Protein AF-A0A4V1M1T4-F1 (afdb_monomer)

Structure (mmCIF, N/CA/C/O backbone):
data_AF-A0A4V1M1T4-F1
#
_entry.id   AF-A0A4V1M1T4-F1
#
loop_
_atom_site.group_PDB
_atom_site.id
_atom_site.type_symbol
_atom_site.label_atom_id
_atom_site.label_alt_id
_atom_site.label_comp_id
_atom_site.label_asym_id
_atom_site.label_entity_id
_atom_site.label_seq_id
_atom_site.pdbx_PDB_ins_code
_atom_site.Cartn_x
_atom_site.Cartn_y
_atom_site.Cartn_z
_atom_site.occupancy
_atom_site.B_iso_or_equiv
_atom_site.auth_seq_id
_atom_site.auth_comp_id
_atom_site.auth_asym_id
_atom_site.auth_atom_id
_atom_site.pdbx_PDB_model_num
ATOM 1 N N . MET A 1 1 ? 9.122 -28.624 -6.122 1.00 42.47 1 MET A N 1
ATOM 2 C CA . MET A 1 1 ? 8.596 -27.721 -5.068 1.00 42.47 1 MET A CA 1
ATOM 3 C C . MET A 1 1 ? 9.367 -26.404 -5.115 1.00 42.47 1 MET A C 1
ATOM 5 O O . MET A 1 1 ? 10.586 -26.437 -4.997 1.00 42.47 1 MET A O 1
ATOM 9 N N . LYS A 1 2 ? 8.710 -25.259 -5.363 1.00 48.12 2 LYS A N 1
ATOM 10 C CA . LYS A 1 2 ? 9.375 -23.940 -5.350 1.00 48.12 2 LYS A CA 1
ATOM 11 C C . LYS A 1 2 ? 9.821 -23.624 -3.917 1.00 48.12 2 LYS A C 1
ATOM 13 O O . LYS A 1 2 ? 8.989 -23.591 -3.018 1.00 48.12 2 LYS A O 1
ATOM 18 N N . LYS A 1 3 ? 11.122 -23.408 -3.708 1.00 49.69 3 LYS A N 1
ATOM 19 C CA . LYS A 1 3 ? 11.693 -23.003 -2.415 1.00 49.69 3 LYS A CA 1
ATOM 20 C C . LYS A 1 3 ? 11.150 -21.607 -2.083 1.00 49.69 3 LYS A C 1
ATOM 22 O O . LYS A 1 3 ? 11.512 -20.642 -2.756 1.00 49.69 3 LYS A O 1
ATOM 27 N N . LEU A 1 4 ? 10.242 -21.502 -1.109 1.00 59.84 4 LEU A N 1
ATOM 28 C CA . LEU A 1 4 ? 9.811 -20.201 -0.596 1.00 59.84 4 LEU A CA 1
ATOM 29 C C . LEU A 1 4 ? 11.048 -19.472 -0.062 1.00 59.84 4 LEU A C 1
ATOM 31 O O . LEU A 1 4 ? 11.855 -20.059 0.661 1.00 59.84 4 LEU A O 1
ATOM 35 N N . SER A 1 5 ? 11.224 -18.205 -0.438 1.00 74.69 5 SER A N 1
ATOM 36 C CA . SER A 1 5 ? 12.357 -17.430 0.063 1.00 74.69 5 SER A CA 1
ATOM 37 C C . SER A 1 5 ? 12.226 -17.257 1.581 1.00 74.69 5 SER A C 1
ATOM 39 O O . SER A 1 5 ? 11.117 -17.089 2.094 1.00 74.69 5 SER A O 1
ATOM 41 N N . ARG A 1 6 ? 13.349 -17.269 2.311 1.00 75.94 6 ARG A N 1
ATOM 42 C CA . ARG A 1 6 ? 13.378 -17.049 3.771 1.00 75.94 6 ARG A CA 1
ATOM 43 C C . ARG A 1 6 ? 12.622 -15.775 4.176 1.00 75.94 6 ARG A C 1
ATOM 45 O O . ARG A 1 6 ? 11.946 -15.757 5.197 1.00 75.94 6 ARG A O 1
ATOM 52 N N . ASN A 1 7 ? 12.683 -14.746 3.332 1.00 68.19 7 ASN A N 1
ATOM 53 C CA . ASN A 1 7 ? 11.990 -13.479 3.543 1.00 68.19 7 ASN A CA 1
ATOM 54 C C . ASN A 1 7 ? 10.466 -13.634 3.426 1.00 68.19 7 ASN A C 1
ATOM 56 O O . ASN A 1 7 ? 9.737 -13.061 4.224 1.00 68.19 7 ASN A O 1
ATOM 60 N N . THR A 1 8 ? 9.982 -14.457 2.490 1.00 69.31 8 THR A N 1
ATOM 61 C CA . THR A 1 8 ? 8.549 -14.759 2.340 1.00 69.31 8 THR A CA 1
ATOM 62 C C . THR A 1 8 ? 8.003 -15.483 3.570 1.00 69.31 8 THR A C 1
ATOM 64 O O . THR A 1 8 ? 6.933 -15.136 4.057 1.00 69.31 8 THR A O 1
ATOM 67 N N . ILE A 1 9 ? 8.751 -16.454 4.102 1.00 77.00 9 ILE A N 1
ATOM 68 C CA . ILE A 1 9 ? 8.357 -17.202 5.307 1.00 77.00 9 ILE A CA 1
ATOM 69 C C . ILE A 1 9 ? 8.278 -16.264 6.514 1.00 77.00 9 ILE A C 1
ATOM 71 O O . ILE A 1 9 ? 7.290 -16.285 7.243 1.00 77.00 9 ILE A O 1
ATOM 75 N N . LEU A 1 10 ? 9.281 -15.401 6.692 1.00 75.50 10 LEU A N 1
ATOM 76 C CA . LEU A 1 10 ? 9.296 -14.427 7.780 1.00 75.50 10 LEU A CA 1
ATOM 77 C C . LEU A 1 10 ? 8.104 -13.460 7.696 1.00 75.50 10 LEU A C 1
ATOM 79 O O . LEU A 1 10 ? 7.447 -13.216 8.704 1.00 75.50 10 LEU A O 1
ATOM 83 N N . SER A 1 11 ? 7.778 -12.960 6.499 1.00 71.94 11 SER A N 1
ATOM 84 C CA . SER A 1 11 ? 6.604 -12.104 6.292 1.00 71.94 11 SER A CA 1
ATOM 85 C C . SER A 1 11 ? 5.292 -12.813 6.629 1.00 71.94 11 SER A C 1
ATOM 87 O O . SER A 1 11 ? 4.427 -12.198 7.248 1.00 71.94 11 SER A O 1
ATOM 89 N N . ILE A 1 12 ? 5.145 -14.096 6.280 1.00 79.25 12 ILE A N 1
ATOM 90 C CA . ILE A 1 12 ? 3.957 -14.888 6.636 1.00 79.25 12 ILE A CA 1
ATOM 91 C C . ILE A 1 12 ? 3.849 -15.035 8.158 1.00 79.25 12 ILE A C 1
ATOM 93 O O . ILE A 1 12 ? 2.788 -14.776 8.716 1.00 79.25 12 ILE A O 1
ATOM 97 N N . ILE A 1 13 ? 4.943 -15.385 8.842 1.00 83.06 13 ILE A N 1
ATOM 98 C CA . IL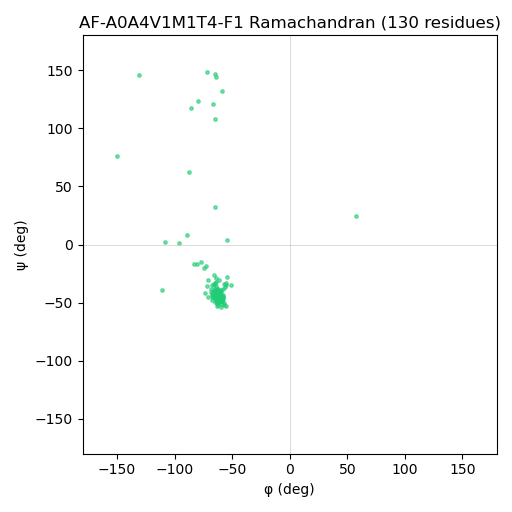E A 1 13 ? 4.951 -15.547 10.305 1.00 83.06 13 ILE A CA 1
ATOM 99 C C . ILE A 1 13 ? 4.567 -14.238 11.002 1.00 83.06 13 ILE A C 1
ATOM 101 O O . ILE A 1 13 ? 3.702 -14.242 11.874 1.00 83.06 13 ILE A O 1
ATOM 105 N N . ILE A 1 14 ? 5.161 -13.113 10.593 1.00 80.81 14 ILE A N 1
ATOM 106 C CA . ILE A 1 14 ? 4.837 -11.793 11.155 1.00 80.81 14 ILE A CA 1
ATOM 107 C C . ILE A 1 14 ? 3.364 -11.448 10.912 1.00 80.81 14 ILE A C 1
ATOM 109 O O . ILE A 1 14 ? 2.701 -10.963 11.823 1.00 80.81 14 ILE A O 1
ATOM 113 N N . SER A 1 15 ? 2.843 -11.739 9.718 1.00 78.25 15 SER A N 1
ATOM 114 C CA . SER A 1 15 ? 1.435 -11.506 9.375 1.00 78.25 15 SER A CA 1
ATOM 115 C C . SER A 1 15 ? 0.493 -12.289 10.286 1.00 78.25 15 SER A C 1
ATOM 117 O O . SER A 1 15 ? -0.423 -11.714 10.867 1.00 78.25 15 SER A O 1
ATOM 119 N N . VAL A 1 16 ? 0.763 -13.583 10.479 1.00 84.19 16 VAL A N 1
ATOM 120 C CA . VAL A 1 16 ? -0.038 -14.452 11.353 1.00 84.19 16 VAL A CA 1
ATOM 121 C C . VAL A 1 16 ? 0.007 -13.969 12.804 1.00 84.19 16 VAL A C 1
ATOM 123 O O . VAL A 1 16 ? -1.039 -13.862 13.442 1.00 84.19 16 VAL A O 1
ATOM 126 N N . LEU A 1 17 ? 1.193 -13.630 13.321 1.00 87.06 17 LEU A N 1
ATOM 127 C CA . LEU A 1 17 ? 1.346 -13.124 14.690 1.00 87.06 17 LEU A CA 1
ATOM 128 C C . LEU A 1 17 ? 0.621 -11.790 14.891 1.00 87.06 17 LEU A C 1
ATOM 130 O O . LEU A 1 17 ? -0.038 -11.596 15.911 1.00 87.06 17 LEU A O 1
ATOM 134 N N . PHE A 1 18 ? 0.704 -10.888 13.914 1.00 83.50 18 PHE A N 1
ATOM 135 C CA . PHE A 1 18 ? 0.051 -9.585 13.976 1.00 83.50 18 PHE A CA 1
ATOM 136 C C . PHE A 1 18 ? -1.478 -9.701 13.938 1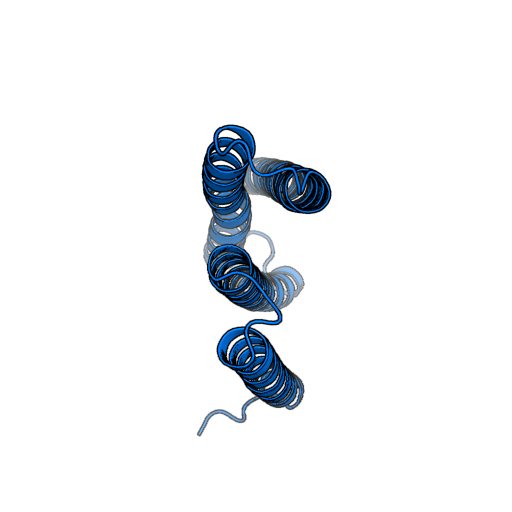.00 83.50 18 PHE A C 1
ATOM 138 O O . PHE A 1 18 ? -2.157 -9.088 14.762 1.00 83.50 18 PHE A O 1
ATOM 145 N N . ILE A 1 19 ? -2.026 -10.538 13.049 1.00 85.19 19 ILE A N 1
ATOM 146 C CA . ILE A 1 19 ? -3.470 -10.818 12.991 1.00 85.19 19 ILE A CA 1
ATOM 147 C C . ILE A 1 19 ? -3.943 -11.482 14.292 1.00 85.19 19 ILE A C 1
ATOM 149 O O . ILE A 1 19 ? -4.988 -11.107 14.827 1.00 85.19 19 ILE A O 1
ATOM 153 N N . GLY A 1 20 ? -3.169 -12.427 14.835 1.00 85.56 20 GLY A N 1
ATOM 154 C CA . GLY A 1 20 ? -3.466 -13.070 16.117 1.00 85.56 20 GLY A CA 1
ATOM 155 C C . GLY A 1 20 ? -3.514 -12.071 17.276 1.00 85.56 20 GLY A C 1
ATOM 156 O O . GLY A 1 20 ? -4.469 -12.073 18.052 1.00 85.56 20 GLY A O 1
ATOM 157 N N . PHE A 1 21 ? -2.539 -11.162 17.346 1.00 84.38 21 PHE A N 1
ATOM 158 C CA . PHE A 1 21 ? -2.506 -10.089 18.341 1.00 84.38 21 PHE A CA 1
ATOM 159 C C . PHE A 1 21 ? -3.700 -9.132 18.207 1.00 84.38 21 PHE A C 1
ATOM 161 O O . PHE A 1 21 ? -4.372 -8.848 19.195 1.00 84.38 21 PHE A O 1
ATOM 168 N N . LEU A 1 22 ? -4.023 -8.691 16.988 1.00 83.50 22 LEU A N 1
ATOM 169 C CA . LEU A 1 22 ? -5.201 -7.857 16.728 1.00 83.50 22 LEU A CA 1
ATOM 170 C C . LEU A 1 22 ? -6.503 -8.553 17.129 1.00 83.50 22 LEU A C 1
ATOM 172 O O . LEU A 1 22 ? -7.380 -7.927 17.717 1.00 83.50 22 LEU A O 1
ATOM 176 N N . THR A 1 23 ? -6.619 -9.848 16.840 1.00 88.25 23 THR A N 1
ATOM 177 C CA . THR A 1 23 ? -7.804 -10.641 17.195 1.00 88.25 23 THR A CA 1
ATOM 178 C C . THR A 1 23 ? -7.942 -10.759 18.710 1.00 88.25 23 THR A C 1
ATOM 180 O O . THR A 1 23 ? -9.046 -10.629 19.230 1.00 88.25 23 THR A O 1
ATOM 183 N N . TYR A 1 24 ? -6.831 -10.931 19.432 1.00 87.94 24 TYR A N 1
ATOM 184 C CA . TYR A 1 24 ? -6.816 -10.913 20.894 1.00 87.94 24 TYR A CA 1
ATOM 185 C C . TYR A 1 24 ? -7.262 -9.557 21.462 1.00 87.94 24 TYR A C 1
ATOM 187 O O . TYR A 1 24 ? -8.127 -9.515 22.339 1.00 87.94 24 TYR A O 1
ATOM 195 N N . LEU A 1 25 ? -6.722 -8.447 20.946 1.00 82.62 25 LEU A N 1
ATOM 196 C CA . LEU A 1 25 ? -7.134 -7.103 21.367 1.00 82.62 25 LEU A CA 1
ATOM 197 C C . LEU A 1 25 ? -8.627 -6.863 21.110 1.00 82.62 25 LEU A C 1
ATOM 199 O O . LEU A 1 25 ? -9.309 -6.252 21.931 1.00 82.62 25 LEU A O 1
ATOM 203 N N . PHE A 1 26 ? -9.146 -7.358 19.984 1.00 84.75 26 PHE A N 1
ATOM 204 C CA . PHE A 1 26 ? -10.564 -7.258 19.656 1.00 84.75 26 PHE A CA 1
ATOM 205 C C . PHE A 1 26 ? -11.425 -8.110 20.599 1.00 84.75 26 PHE A C 1
ATOM 207 O O . PHE A 1 26 ? -12.389 -7.610 21.172 1.00 84.75 26 PHE A O 1
ATOM 214 N N . ALA A 1 27 ? -11.042 -9.368 20.832 1.00 88.62 27 ALA A N 1
ATOM 215 C CA . ALA A 1 27 ? -11.759 -10.290 21.715 1.00 88.62 27 ALA A CA 1
ATOM 216 C C . ALA A 1 27 ? -11.774 -9.833 23.185 1.00 88.62 27 ALA A C 1
ATOM 218 O O . ALA A 1 27 ? -12.720 -10.122 23.913 1.00 88.62 27 ALA A O 1
ATOM 219 N N . THR A 1 28 ? -10.747 -9.097 23.616 1.00 89.75 28 THR A N 1
ATOM 220 C CA . THR A 1 28 ? -10.660 -8.493 24.957 1.00 89.75 28 THR A CA 1
ATOM 221 C C . THR A 1 28 ? -11.271 -7.091 25.031 1.00 89.75 28 THR A C 1
ATOM 223 O O . THR A 1 28 ? -11.148 -6.422 26.056 1.00 89.75 28 THR A O 1
ATOM 226 N N . ASN A 1 29 ? -11.949 -6.651 23.963 1.00 85.56 29 ASN A N 1
ATOM 227 C CA . ASN A 1 29 ? -12.613 -5.354 23.849 1.00 85.56 29 ASN A CA 1
ATOM 228 C C . ASN A 1 29 ? -11.669 -4.152 24.072 1.00 85.56 29 ASN A C 1
ATOM 230 O O . ASN A 1 29 ? -12.109 -3.068 24.452 1.00 85.56 29 ASN A O 1
ATOM 234 N N . GLN A 1 30 ? -10.365 -4.346 23.843 1.00 79.44 30 GLN A N 1
ATOM 235 C CA . GLN A 1 30 ? -9.339 -3.303 23.940 1.00 79.44 30 GLN A CA 1
ATOM 236 C C . GLN A 1 30 ? -9.246 -2.454 22.669 1.00 79.44 30 GLN A C 1
ATOM 238 O O . GLN A 1 30 ? -8.670 -1.369 22.695 1.00 79.44 30 GLN A O 1
ATOM 243 N N . ILE A 1 31 ? -9.805 -2.937 21.556 1.00 78.94 31 ILE A N 1
ATOM 244 C CA . ILE A 1 31 ? -9.948 -2.177 20.313 1.00 78.94 31 ILE A CA 1
ATOM 245 C C . ILE A 1 31 ? -11.372 -2.280 19.777 1.00 78.94 31 ILE A C 1
ATOM 247 O O . ILE A 1 31 ? -12.022 -3.321 19.863 1.00 78.94 31 ILE A O 1
ATOM 251 N N . HIS A 1 32 ? -11.840 -1.197 19.165 1.00 80.12 32 HIS A N 1
ATOM 252 C CA . HIS A 1 32 ? -13.143 -1.159 18.518 1.00 80.12 32 HIS A CA 1
ATOM 253 C C . HIS A 1 32 ? -13.145 -1.994 17.221 1.00 80.12 32 HIS A C 1
ATOM 255 O O . HIS A 1 32 ? -12.140 -2.058 16.508 1.00 80.12 32 HIS A O 1
ATOM 261 N N . TRP A 1 33 ? -14.287 -2.594 16.861 1.00 78.38 33 TRP A N 1
ATOM 262 C CA . TRP A 1 33 ? -14.398 -3.465 15.676 1.00 78.38 33 TRP A CA 1
ATOM 263 C C . TRP A 1 33 ? -13.981 -2.764 14.374 1.00 78.38 33 TRP A C 1
ATOM 265 O O . TRP A 1 33 ? -13.380 -3.377 13.495 1.00 78.38 33 TRP A O 1
ATOM 275 N N . GLN A 1 34 ? -14.244 -1.457 14.262 1.00 73.06 34 GLN A N 1
ATOM 276 C CA . GLN A 1 34 ? -13.823 -0.661 13.105 1.00 73.06 34 GLN A CA 1
ATOM 277 C C . GLN A 1 34 ? -12.297 -0.587 13.011 1.00 73.06 34 GLN A C 1
ATOM 279 O O . GLN A 1 34 ? -11.754 -0.741 11.922 1.00 73.06 34 GLN A O 1
ATOM 284 N N . PHE A 1 35 ? -11.603 -0.417 14.142 1.00 74.12 35 PHE A N 1
ATOM 285 C CA . PHE A 1 35 ? -10.140 -0.385 14.193 1.00 74.12 35 PHE A CA 1
ATOM 286 C C . PHE A 1 35 ? -9.539 -1.738 13.809 1.00 74.12 35 PHE A C 1
ATOM 288 O O . PHE A 1 35 ? -8.564 -1.799 13.060 1.00 74.12 35 PHE A O 1
ATOM 295 N N . PHE A 1 36 ? -10.163 -2.824 14.263 1.00 80.75 36 PHE A N 1
ATOM 296 C CA . PHE A 1 36 ? -9.776 -4.178 13.888 1.00 80.75 36 PHE A CA 1
ATOM 297 C C . PHE A 1 36 ? -9.864 -4.395 12.367 1.00 80.75 36 PHE A C 1
ATOM 299 O O . PHE A 1 36 ? -8.864 -4.746 11.737 1.00 80.75 36 PHE A O 1
ATOM 306 N N . VAL A 1 37 ? -11.020 -4.101 11.760 1.00 77.19 37 VAL A N 1
ATOM 307 C CA . VAL A 1 37 ? -11.233 -4.262 10.310 1.00 77.19 37 VAL A CA 1
ATOM 308 C C . VAL A 1 37 ? -10.296 -3.358 9.507 1.00 77.19 37 VAL A C 1
ATOM 310 O O . VAL A 1 37 ? -9.646 -3.821 8.571 1.00 77.19 37 VAL A O 1
ATOM 313 N N . LEU A 1 38 ? -10.166 -2.088 9.899 1.00 75.75 38 LEU A N 1
ATOM 314 C CA . LEU A 1 38 ? -9.272 -1.125 9.253 1.00 75.75 38 LEU A CA 1
ATOM 315 C C . LEU A 1 38 ? -7.820 -1.589 9.245 1.00 75.75 38 LEU A C 1
ATOM 317 O O . LEU A 1 38 ? -7.153 -1.523 8.210 1.00 75.75 38 LEU A O 1
ATOM 321 N N . THR A 1 39 ? -7.338 -2.061 10.392 1.00 77.38 39 THR A N 1
ATOM 322 C CA . THR A 1 39 ? -5.942 -2.466 10.544 1.00 77.38 39 THR A CA 1
ATOM 323 C C . THR A 1 39 ? -5.651 -3.721 9.730 1.00 77.38 39 THR A C 1
ATOM 325 O O . THR A 1 39 ? -4.621 -3.772 9.059 1.00 77.38 39 THR A O 1
ATOM 328 N N . ILE A 1 40 ? -6.571 -4.692 9.708 1.00 81.12 40 ILE A N 1
ATOM 329 C CA . ILE A 1 40 ? -6.442 -5.884 8.858 1.00 81.12 40 ILE A CA 1
ATOM 330 C C . ILE A 1 40 ? -6.443 -5.496 7.379 1.00 81.12 40 ILE A C 1
ATOM 332 O O . ILE A 1 40 ? -5.531 -5.884 6.651 1.00 81.12 40 ILE A O 1
ATOM 336 N N . CYS A 1 41 ? -7.410 -4.691 6.931 1.00 76.62 41 CYS A N 1
ATOM 337 C CA . CYS A 1 41 ? -7.485 -4.267 5.533 1.00 76.62 41 CYS A CA 1
ATOM 338 C C . CYS A 1 41 ? -6.228 -3.502 5.098 1.00 76.62 41 CYS A C 1
ATOM 340 O O . CYS A 1 41 ? -5.692 -3.767 4.021 1.00 76.62 41 CYS A O 1
ATOM 342 N N . TYR A 1 42 ? -5.729 -2.579 5.927 1.00 78.56 42 TYR A N 1
ATOM 343 C CA . TYR A 1 42 ? -4.493 -1.849 5.641 1.00 78.56 42 TYR A CA 1
ATOM 344 C C . TYR A 1 42 ? -3.277 -2.777 5.587 1.00 78.56 42 TYR A C 1
ATOM 346 O O . TYR A 1 42 ? -2.449 -2.659 4.679 1.00 78.56 42 TYR A O 1
ATOM 354 N N . PHE A 1 43 ? -3.173 -3.709 6.534 1.00 81.69 43 PHE A N 1
ATOM 355 C CA . PHE A 1 43 ? -2.066 -4.651 6.604 1.00 81.69 43 PHE A CA 1
ATOM 356 C C . PHE A 1 43 ? -2.024 -5.567 5.372 1.00 81.69 43 PHE A C 1
ATOM 358 O O . PHE A 1 43 ? -0.994 -5.631 4.699 1.00 81.69 43 PHE A O 1
ATOM 365 N N . GLU A 1 44 ? -3.147 -6.189 5.013 1.00 81.00 44 GLU A N 1
ATOM 366 C CA . GLU A 1 44 ? -3.265 -7.060 3.835 1.00 81.00 44 GLU A CA 1
ATOM 367 C C . GLU A 1 44 ? -2.957 -6.309 2.530 1.00 81.00 44 GLU A C 1
ATOM 369 O O . GLU A 1 44 ? -2.169 -6.779 1.704 1.00 81.00 44 GLU A O 1
ATOM 374 N N . LEU A 1 45 ? -3.494 -5.092 2.361 1.00 80.94 45 LEU A N 1
ATOM 375 C CA . LEU A 1 45 ? -3.181 -4.241 1.205 1.00 80.94 45 LEU A CA 1
ATOM 376 C C . LEU A 1 45 ? -1.686 -3.903 1.132 1.00 80.94 45 LEU A C 1
ATOM 378 O O . LEU A 1 45 ? -1.085 -3.950 0.056 1.00 80.94 45 LEU A O 1
ATOM 382 N N . SER A 1 46 ? -1.065 -3.587 2.269 1.00 81.25 46 SER A N 1
ATOM 383 C CA . SER A 1 46 ? 0.368 -3.291 2.348 1.00 81.25 46 SER A CA 1
ATOM 384 C C . SER A 1 46 ? 1.223 -4.500 1.954 1.00 81.25 46 SER A C 1
ATOM 386 O O . SER A 1 46 ? 2.169 -4.363 1.168 1.00 81.25 46 SER A O 1
ATOM 388 N N . VAL A 1 47 ? 0.862 -5.697 2.429 1.00 82.38 47 VAL A N 1
ATOM 389 C CA . VAL A 1 47 ? 1.524 -6.957 2.058 1.00 82.38 47 VAL A CA 1
ATOM 390 C C . VAL A 1 47 ? 1.364 -7.226 0.563 1.00 82.38 47 VAL A C 1
ATOM 392 O O . VAL A 1 47 ? 2.362 -7.485 -0.118 1.00 82.38 47 VAL A O 1
ATOM 395 N N . TYR A 1 48 ? 0.149 -7.091 0.028 1.00 84.69 48 TYR A N 1
ATOM 396 C CA . TYR A 1 48 ? -0.124 -7.268 -1.397 1.00 84.69 48 TYR A CA 1
ATOM 397 C C . TYR A 1 48 ? 0.733 -6.331 -2.263 1.00 84.69 48 TYR A C 1
ATOM 399 O O . TYR A 1 48 ? 1.450 -6.794 -3.157 1.00 84.69 48 TYR A O 1
ATOM 407 N N . PHE A 1 49 ? 0.757 -5.028 -1.961 1.00 86.00 49 PHE A N 1
ATOM 408 C CA . PHE A 1 49 ? 1.584 -4.079 -2.713 1.00 86.00 49 PHE A CA 1
ATOM 409 C C . PHE A 1 49 ? 3.079 -4.328 -2.551 1.00 86.00 49 PHE A C 1
ATOM 411 O O . PHE A 1 49 ? 3.828 -4.140 -3.508 1.00 86.00 49 PHE A O 1
ATOM 418 N N . SER A 1 50 ? 3.529 -4.788 -1.383 1.00 85.62 50 SER A N 1
ATOM 419 C CA . SER A 1 50 ? 4.926 -5.177 -1.177 1.00 85.62 50 SER A CA 1
ATOM 420 C C . SER A 1 50 ? 5.328 -6.336 -2.094 1.00 85.62 50 SER A C 1
ATOM 422 O O . SER A 1 50 ? 6.385 -6.286 -2.725 1.00 85.62 50 SER A O 1
ATOM 424 N N . ILE A 1 51 ? 4.472 -7.352 -2.243 1.00 86.50 51 ILE A N 1
ATOM 425 C CA . ILE A 1 51 ? 4.719 -8.489 -3.142 1.00 86.50 51 ILE A CA 1
ATOM 426 C C . ILE A 1 51 ? 4.808 -8.017 -4.599 1.00 86.50 51 ILE A C 1
ATOM 428 O O . ILE A 1 51 ? 5.789 -8.331 -5.279 1.00 86.50 51 ILE A O 1
ATOM 432 N N . ILE A 1 52 ? 3.832 -7.224 -5.057 1.00 89.69 52 ILE A N 1
ATOM 433 C CA . ILE A 1 52 ? 3.816 -6.668 -6.421 1.00 89.69 52 ILE A CA 1
ATOM 434 C C . ILE A 1 52 ? 5.063 -5.816 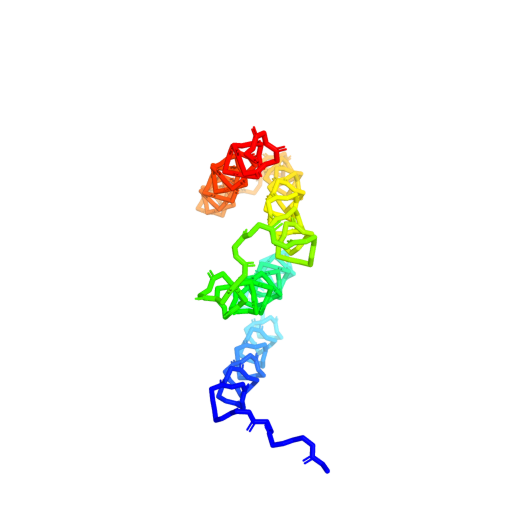-6.677 1.00 89.69 52 ILE A C 1
ATOM 436 O O . ILE A 1 52 ? 5.752 -6.013 -7.680 1.00 89.69 52 ILE A O 1
ATOM 440 N N . ARG A 1 53 ? 5.401 -4.919 -5.745 1.00 88.56 53 ARG A N 1
ATOM 441 C CA . ARG A 1 53 ? 6.577 -4.050 -5.840 1.00 88.56 53 ARG A CA 1
ATOM 442 C C . ARG A 1 53 ? 7.871 -4.851 -5.903 1.00 88.56 53 ARG A C 1
ATOM 444 O O . ARG A 1 53 ? 8.734 -4.534 -6.713 1.00 88.56 53 ARG A O 1
ATOM 451 N N . ASN A 1 54 ? 8.026 -5.878 -5.071 1.00 89.25 54 ASN A N 1
ATOM 452 C CA . ASN A 1 54 ? 9.241 -6.693 -5.049 1.00 89.25 54 ASN A CA 1
ATOM 453 C C . ASN A 1 54 ? 9.426 -7.473 -6.355 1.00 89.25 54 ASN A C 1
ATOM 455 O O . ASN A 1 54 ? 10.537 -7.517 -6.886 1.00 89.25 54 ASN A O 1
ATOM 459 N N . GLU A 1 55 ? 8.350 -8.044 -6.900 1.00 88.38 55 GLU A N 1
ATOM 460 C CA . GLU A 1 55 ? 8.407 -8.730 -8.193 1.00 88.38 55 GLU A CA 1
ATOM 461 C C . GLU A 1 55 ? 8.702 -7.742 -9.331 1.00 88.38 55 GLU A C 1
ATOM 463 O O . GLU A 1 55 ? 9.562 -8.018 -10.172 1.00 88.38 55 GLU A O 1
ATOM 468 N N . ARG A 1 56 ? 8.079 -6.555 -9.315 1.00 92.06 56 ARG A N 1
ATOM 469 C CA . ARG A 1 56 ? 8.383 -5.479 -10.268 1.00 92.06 56 ARG A CA 1
ATOM 470 C C . ARG A 1 56 ? 9.844 -5.057 -10.187 1.00 92.06 56 ARG A C 1
ATOM 472 O O . ARG A 1 56 ? 10.507 -5.031 -11.211 1.00 92.06 56 ARG A O 1
ATOM 479 N N . LEU A 1 57 ? 10.363 -4.761 -8.995 1.00 89.44 57 LEU A N 1
ATOM 480 C CA . LEU A 1 57 ? 11.755 -4.338 -8.801 1.00 89.44 57 LEU A CA 1
ATOM 481 C C . LEU A 1 57 ? 12.753 -5.412 -9.242 1.00 89.44 57 LEU A C 1
ATOM 483 O O . LEU A 1 57 ? 13.853 -5.085 -9.686 1.00 89.44 57 LEU A O 1
ATOM 487 N N . ARG A 1 58 ? 12.391 -6.696 -9.132 1.00 90.38 58 ARG A N 1
ATOM 488 C CA . ARG A 1 58 ? 13.208 -7.789 -9.666 1.00 90.38 58 ARG A CA 1
ATOM 489 C C . ARG A 1 58 ? 13.257 -7.749 -11.193 1.00 90.38 58 ARG A C 1
ATOM 491 O O . ARG A 1 58 ? 14.340 -7.901 -11.748 1.00 90.38 58 ARG A O 1
ATOM 498 N N . LEU A 1 59 ? 12.114 -7.548 -11.848 1.00 88.88 59 LEU A N 1
ATOM 499 C CA . LEU A 1 59 ? 12.023 -7.469 -13.309 1.00 88.88 59 LEU A CA 1
ATOM 500 C C . LEU A 1 59 ? 12.625 -6.171 -13.863 1.00 88.88 59 LEU A C 1
ATOM 502 O O . LEU A 1 59 ? 13.300 -6.222 -14.887 1.00 88.88 59 LEU A O 1
ATOM 506 N N . ASP A 1 60 ? 12.484 -5.049 -13.152 1.00 88.00 60 ASP A N 1
ATOM 507 C CA . ASP A 1 60 ? 13.052 -3.737 -13.500 1.00 88.00 60 ASP A CA 1
ATOM 508 C C . ASP A 1 60 ? 14.573 -3.790 -13.696 1.00 88.00 60 ASP A C 1
ATOM 510 O O . ASP A 1 60 ? 15.107 -3.089 -14.550 1.00 88.00 60 ASP A O 1
ATOM 514 N N . LYS A 1 61 ? 15.277 -4.649 -12.946 1.00 89.44 61 LYS A N 1
ATOM 515 C CA . LYS A 1 61 ? 16.734 -4.830 -13.080 1.00 89.44 61 LYS A CA 1
ATOM 516 C C . LYS A 1 61 ? 17.150 -5.436 -14.417 1.00 89.44 61 LYS A C 1
ATOM 518 O O . LYS A 1 61 ? 18.288 -5.256 -14.830 1.00 89.44 61 LYS A O 1
ATOM 523 N N . THR A 1 62 ? 16.261 -6.196 -15.046 1.00 89.12 62 THR A N 1
ATOM 524 C CA . THR A 1 62 ? 16.556 -6.956 -16.265 1.00 89.12 62 THR A CA 1
ATOM 525 C C . THR A 1 62 ? 15.841 -6.396 -17.489 1.00 89.12 62 THR A C 1
ATOM 527 O O . THR A 1 62 ? 16.416 -6.383 -18.570 1.00 89.12 62 THR A O 1
ATOM 530 N N . MET A 1 63 ? 14.588 -5.959 -17.339 1.00 87.38 63 MET A N 1
ATOM 531 C CA . MET A 1 63 ? 13.687 -5.577 -18.430 1.00 87.38 63 MET A CA 1
ATOM 532 C C . MET A 1 63 ? 12.696 -4.486 -17.955 1.00 87.38 63 MET A C 1
ATOM 534 O O . MET A 1 63 ? 11.528 -4.775 -17.673 1.00 87.38 63 MET A O 1
ATOM 538 N N . PRO A 1 64 ? 13.142 -3.220 -17.834 1.00 83.38 64 PRO A N 1
ATOM 539 C CA . PRO A 1 64 ? 12.352 -2.135 -17.231 1.00 83.38 64 PRO A CA 1
ATOM 540 C C . PRO A 1 64 ? 11.176 -1.624 -18.084 1.00 83.38 64 PRO A C 1
ATOM 542 O O . PRO A 1 64 ? 10.264 -0.994 -17.542 1.00 83.38 64 PRO A O 1
ATOM 545 N N . TYR A 1 65 ? 11.188 -1.900 -19.392 1.00 86.56 65 TYR A N 1
ATOM 546 C CA . TYR A 1 65 ? 10.156 -1.489 -20.360 1.00 86.56 65 TYR A CA 1
ATOM 547 C C . TYR A 1 65 ? 9.287 -2.652 -20.852 1.00 86.56 65 TYR A C 1
ATOM 549 O O . TYR A 1 65 ? 8.414 -2.464 -21.693 1.00 86.56 65 TYR A O 1
ATOM 557 N N . ASP A 1 66 ? 9.511 -3.862 -20.335 1.00 91.00 66 ASP A N 1
ATOM 558 C CA . ASP A 1 66 ? 8.718 -5.020 -20.732 1.00 91.00 66 ASP A CA 1
ATOM 559 C C . ASP A 1 66 ? 7.250 -4.874 -20.304 1.00 91.00 66 ASP A C 1
ATOM 561 O O . ASP A 1 66 ? 6.932 -4.319 -19.243 1.00 91.00 66 ASP A O 1
ATOM 565 N N . ALA A 1 67 ? 6.345 -5.427 -21.113 1.00 89.00 67 ALA A N 1
ATOM 566 C CA . ALA A 1 67 ? 4.907 -5.361 -20.879 1.00 89.00 67 ALA A CA 1
ATOM 567 C C . ALA A 1 67 ? 4.518 -5.908 -19.495 1.00 89.00 67 ALA A C 1
ATOM 569 O O . ALA A 1 67 ? 3.621 -5.363 -18.844 1.00 89.00 67 ALA A O 1
ATOM 570 N N . LYS A 1 68 ? 5.214 -6.940 -18.998 1.00 90.50 68 LYS A N 1
ATOM 571 C CA . LYS A 1 68 ? 4.959 -7.515 -17.671 1.00 90.50 68 LYS A CA 1
ATOM 572 C C . LYS A 1 68 ? 5.331 -6.546 -16.552 1.00 90.50 68 LYS A C 1
ATOM 574 O O . LYS A 1 68 ? 4.576 -6.396 -15.591 1.00 90.50 68 LYS A O 1
ATOM 579 N N . THR A 1 69 ? 6.466 -5.870 -16.686 1.00 90.50 69 THR A N 1
ATOM 580 C CA . THR A 1 69 ? 6.945 -4.866 -15.733 1.00 90.50 69 THR A CA 1
ATOM 581 C C . THR A 1 69 ? 6.010 -3.658 -15.688 1.00 90.50 69 THR A C 1
ATOM 583 O O . THR A 1 69 ? 5.609 -3.225 -14.604 1.00 90.50 69 THR A O 1
ATOM 586 N N . LEU A 1 70 ? 5.584 -3.166 -16.855 1.00 92.00 70 LEU A N 1
ATOM 587 C CA . LEU A 1 70 ? 4.618 -2.069 -16.969 1.00 92.00 70 LEU A CA 1
ATOM 588 C C . LEU A 1 70 ? 3.244 -2.448 -16.402 1.00 92.00 70 LEU A C 1
ATOM 590 O O . LEU A 1 70 ? 2.586 -1.613 -15.781 1.00 92.00 70 LEU A O 1
ATOM 594 N N . ASN A 1 71 ? 2.815 -3.701 -16.569 1.00 93.50 71 ASN A N 1
ATOM 595 C CA . ASN A 1 71 ? 1.568 -4.184 -15.985 1.00 93.50 71 ASN A CA 1
ATOM 596 C C . ASN A 1 71 ? 1.645 -4.229 -14.449 1.00 93.50 71 ASN A C 1
ATOM 598 O O . ASN A 1 71 ? 0.753 -3.720 -13.777 1.00 93.50 71 ASN A O 1
ATOM 602 N N . LEU A 1 72 ? 2.741 -4.737 -13.874 1.00 92.38 72 LEU A N 1
ATOM 603 C CA . LEU A 1 72 ? 2.936 -4.717 -12.417 1.00 92.38 72 LEU A CA 1
ATOM 604 C C . LEU A 1 72 ? 3.018 -3.291 -11.860 1.00 92.38 72 LEU A C 1
ATOM 606 O O . LEU A 1 72 ? 2.445 -3.021 -10.808 1.00 92.38 72 LEU A O 1
ATOM 610 N N . LEU A 1 73 ? 3.677 -2.369 -12.571 1.00 92.25 73 LEU A N 1
ATOM 611 C CA . LEU A 1 73 ? 3.712 -0.951 -12.200 1.00 92.25 73 LEU A CA 1
ATOM 612 C C . LEU A 1 73 ? 2.313 -0.319 -12.246 1.00 92.25 73 LEU A C 1
ATOM 614 O O . LEU A 1 73 ? 1.960 0.455 -11.361 1.00 92.25 73 LEU A O 1
ATOM 618 N N . SER A 1 74 ? 1.504 -0.683 -13.242 1.00 93.25 74 SER A N 1
ATOM 619 C CA . SER A 1 74 ? 0.100 -0.278 -13.339 1.00 93.25 74 SER A CA 1
ATOM 620 C C . SER A 1 74 ? -0.717 -0.808 -12.161 1.00 93.25 74 SER A C 1
ATOM 622 O O . SER A 1 74 ? -1.401 -0.031 -11.499 1.00 93.25 74 SER A O 1
ATOM 624 N N . ILE A 1 75 ? -0.608 -2.102 -11.849 1.00 93.31 75 ILE A N 1
ATOM 625 C CA . ILE A 1 75 ? -1.290 -2.717 -10.702 1.00 93.31 75 ILE A CA 1
ATOM 626 C C . ILE A 1 75 ? -0.879 -2.028 -9.394 1.00 93.31 75 ILE A C 1
ATOM 628 O O . ILE A 1 75 ? -1.745 -1.702 -8.586 1.00 93.31 75 ILE A O 1
ATOM 632 N N . GLU A 1 76 ? 0.414 -1.747 -9.197 1.00 92.50 76 GLU A N 1
ATOM 633 C CA . GLU A 1 76 ? 0.909 -1.030 -8.014 1.00 92.50 76 GLU A CA 1
ATOM 634 C C . GLU A 1 76 ? 0.318 0.392 -7.936 1.00 92.50 76 GLU A C 1
ATOM 636 O O . GLU A 1 76 ? -0.231 0.780 -6.905 1.00 92.50 76 GLU A O 1
ATOM 641 N N . ALA A 1 77 ? 0.374 1.158 -9.031 1.00 91.88 77 ALA A N 1
ATOM 642 C CA . ALA A 1 77 ? -0.093 2.543 -9.078 1.00 91.88 77 ALA A CA 1
ATOM 643 C C . ALA A 1 77 ? -1.603 2.668 -8.825 1.00 91.88 77 ALA A C 1
ATOM 645 O O . ALA A 1 77 ? -2.032 3.415 -7.943 1.00 91.88 77 ALA A O 1
ATOM 646 N N . TYR A 1 78 ? -2.414 1.926 -9.583 1.00 92.19 78 TYR A N 1
ATOM 647 C CA . TYR A 1 78 ? -3.870 1.961 -9.441 1.00 92.19 78 TYR A CA 1
ATOM 648 C C . TYR A 1 78 ? -4.336 1.305 -8.150 1.00 92.19 78 TYR A C 1
ATOM 650 O O . T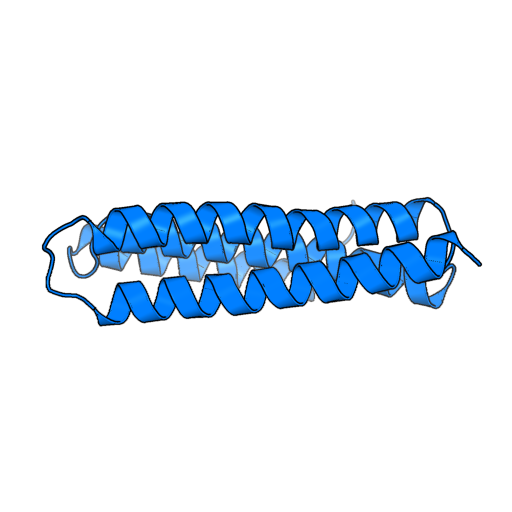YR A 1 78 ? -5.323 1.755 -7.575 1.00 92.19 78 TYR A O 1
ATOM 658 N N . GLY A 1 79 ? -3.604 0.306 -7.662 1.00 90.31 79 GLY A N 1
ATOM 659 C CA . GLY A 1 79 ? -3.833 -0.274 -6.351 1.00 90.31 79 GLY A CA 1
ATOM 660 C C . GLY A 1 79 ? -3.760 0.776 -5.245 1.00 90.31 79 GLY A C 1
ATOM 661 O O . GLY A 1 79 ? -4.716 0.927 -4.490 1.00 90.31 79 GLY A O 1
ATOM 662 N N . TYR A 1 80 ? -2.683 1.565 -5.198 1.00 90.69 80 TYR A N 1
ATOM 663 C CA . TYR A 1 80 ? -2.550 2.648 -4.218 1.00 90.69 80 TYR A CA 1
ATOM 664 C C . TYR A 1 80 ? -3.653 3.714 -4.339 1.00 90.69 80 TYR A C 1
ATOM 666 O O . TYR A 1 80 ? -4.183 4.158 -3.319 1.00 90.69 80 TYR A O 1
ATOM 674 N N . ILE A 1 81 ? -4.045 4.088 -5.564 1.00 90.31 81 ILE A N 1
ATOM 675 C CA . ILE A 1 81 ? -5.152 5.035 -5.794 1.00 90.31 81 ILE A CA 1
ATOM 676 C C . ILE A 1 81 ? -6.475 4.446 -5.289 1.00 90.31 81 ILE A C 1
ATOM 678 O O . ILE A 1 81 ? -7.199 5.105 -4.546 1.00 90.31 81 ILE A O 1
ATOM 682 N N . PHE A 1 82 ? -6.787 3.199 -5.635 1.00 89.50 82 PHE A N 1
ATOM 683 C CA . PHE A 1 82 ? -8.023 2.547 -5.213 1.00 89.50 82 PHE A CA 1
ATOM 684 C C . PHE A 1 82 ? -8.092 2.378 -3.689 1.00 89.50 82 PHE A C 1
ATOM 686 O O . PHE A 1 82 ? -9.106 2.714 -3.077 1.00 89.50 82 PHE A O 1
ATOM 693 N N . SER A 1 83 ? -6.996 1.959 -3.050 1.00 86.75 83 SER A N 1
ATOM 694 C CA . SER A 1 83 ? -6.908 1.899 -1.587 1.00 86.75 83 SER A CA 1
ATOM 695 C C . SER A 1 83 ? -7.151 3.260 -0.935 1.00 86.75 83 SER A C 1
ATOM 697 O O . SER A 1 83 ? -7.826 3.323 0.088 1.00 86.75 83 SER A O 1
ATOM 699 N N . SER A 1 84 ? -6.663 4.355 -1.528 1.00 88.69 84 SE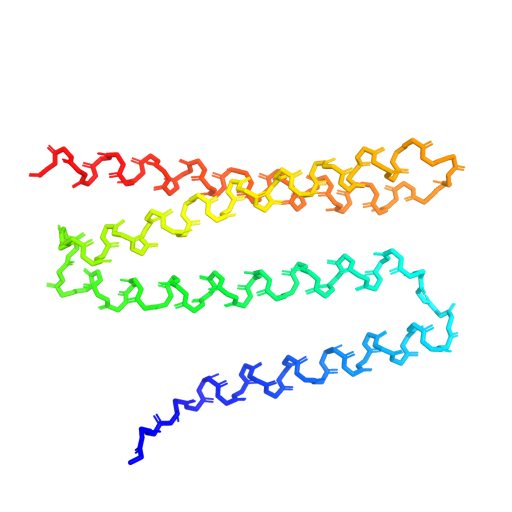R A N 1
ATOM 700 C CA . SER A 1 84 ? -6.904 5.697 -0.984 1.00 88.69 84 SER A CA 1
ATOM 701 C C . SER A 1 84 ? -8.385 6.094 -1.009 1.00 88.69 84 SER A C 1
ATOM 703 O O . SER A 1 84 ? -8.851 6.736 -0.072 1.00 88.69 84 SER A O 1
ATOM 705 N N . ILE A 1 85 ? -9.154 5.641 -2.009 1.00 87.44 85 ILE A N 1
ATOM 706 C CA . ILE A 1 85 ? -10.612 5.848 -2.068 1.00 87.44 85 ILE A CA 1
ATOM 707 C C . ILE A 1 85 ? -11.297 5.085 -0.932 1.00 87.44 85 ILE A C 1
ATOM 709 O O . ILE A 1 85 ? -12.165 5.637 -0.257 1.00 87.44 85 ILE A O 1
ATOM 713 N N . ILE A 1 86 ? -10.876 3.843 -0.674 1.00 84.81 86 ILE A N 1
ATOM 714 C CA . ILE A 1 86 ? -11.385 3.053 0.455 1.00 84.81 86 ILE A CA 1
ATOM 715 C C . ILE A 1 86 ? -11.118 3.792 1.775 1.00 84.81 86 ILE A C 1
ATOM 717 O O . ILE A 1 86 ? -12.044 3.986 2.563 1.00 84.81 86 ILE A O 1
ATOM 721 N N . PHE A 1 87 ? -9.894 4.287 1.994 1.00 84.50 87 PHE A N 1
ATOM 722 C CA . PHE A 1 87 ? -9.568 5.075 3.190 1.00 84.50 87 PHE A CA 1
ATOM 723 C C . PHE A 1 87 ? -10.330 6.402 3.268 1.00 84.50 87 PHE A C 1
ATOM 725 O O . PHE A 1 87 ? -10.686 6.816 4.367 1.00 84.50 87 PHE A O 1
ATOM 732 N N . ALA A 1 88 ? -10.644 7.040 2.138 1.00 86.31 88 ALA A N 1
ATOM 733 C CA . ALA A 1 88 ? -11.497 8.228 2.104 1.00 86.31 88 ALA A CA 1
ATOM 734 C C . ALA A 1 88 ? -12.909 7.924 2.600 1.00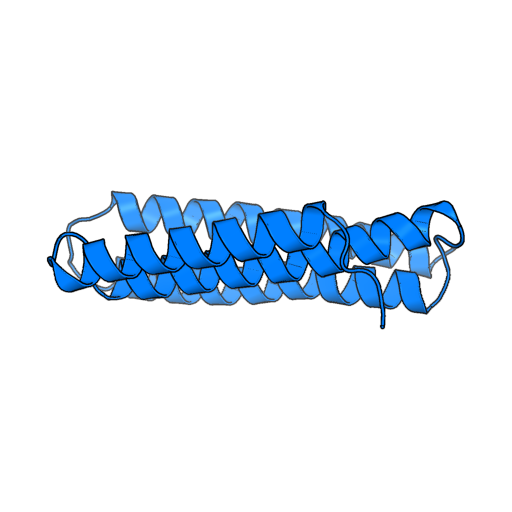 86.31 88 ALA A C 1
ATOM 736 O O . ALA A 1 88 ? -13.414 8.624 3.475 1.00 86.31 88 ALA A O 1
ATOM 737 N N . VAL A 1 89 ? -13.524 6.848 2.104 1.00 84.75 89 VAL A N 1
ATOM 738 C CA . VAL A 1 89 ? -14.850 6.410 2.563 1.00 84.75 89 VAL A CA 1
ATOM 739 C C . VAL A 1 89 ? -14.828 6.116 4.062 1.00 84.75 89 VAL A C 1
ATOM 741 O O . VAL A 1 89 ? -15.691 6.590 4.795 1.00 84.75 89 VAL A O 1
ATOM 744 N N . LEU A 1 90 ? -13.813 5.394 4.535 1.00 79.62 90 LEU A N 1
ATOM 745 C CA . LEU A 1 90 ? -13.658 5.071 5.953 1.00 79.62 90 LEU A CA 1
ATOM 746 C C . LEU A 1 90 ? -13.458 6.318 6.820 1.00 79.62 90 LEU A C 1
ATOM 748 O O . LEU A 1 90 ? -14.039 6.405 7.899 1.00 79.62 90 LEU A O 1
ATOM 752 N N . PHE A 1 91 ? -12.689 7.297 6.338 1.00 83.12 91 PHE A N 1
ATOM 753 C CA . PHE A 1 91 ? -12.513 8.582 7.007 1.00 83.12 91 PHE A CA 1
ATOM 754 C C . PHE A 1 91 ? -13.843 9.327 7.134 1.00 83.12 91 PHE A C 1
ATOM 756 O O . PHE A 1 91 ? -14.202 9.737 8.233 1.00 83.12 91 PHE A O 1
ATOM 763 N N . PHE A 1 92 ? -14.611 9.453 6.049 1.00 81.69 92 PHE A N 1
ATOM 764 C CA . PHE A 1 92 ? -15.910 10.128 6.095 1.00 81.69 92 PHE A CA 1
ATOM 765 C C . PHE A 1 92 ? -16.920 9.391 6.977 1.00 81.69 92 PHE A C 1
ATOM 767 O O . PHE A 1 92 ? -17.667 10.038 7.707 1.00 81.69 92 PHE A O 1
ATOM 774 N N . LEU A 1 93 ? -16.940 8.056 6.961 1.00 79.00 93 LEU A N 1
ATOM 775 C CA . LEU A 1 93 ? -17.784 7.272 7.868 1.00 79.00 93 LEU A CA 1
ATOM 776 C C . LEU A 1 93 ? -17.407 7.496 9.337 1.00 79.00 93 LEU A C 1
ATOM 778 O O . LEU A 1 93 ? -18.295 7.567 10.185 1.00 79.00 93 LEU A O 1
ATOM 782 N N . GLN A 1 94 ? -16.112 7.629 9.631 1.00 76.12 94 GLN A N 1
ATOM 783 C CA . GLN A 1 94 ? -15.627 7.904 10.981 1.00 76.12 94 GLN A CA 1
ATOM 784 C C . GLN A 1 94 ? -15.951 9.334 11.426 1.00 76.12 94 GLN A C 1
ATOM 786 O O . GLN A 1 94 ? -16.424 9.519 12.538 1.00 76.12 94 GLN A O 1
ATOM 791 N N . VAL A 1 95 ? -15.735 10.334 10.566 1.00 77.62 95 VAL A N 1
ATOM 792 C CA . VAL A 1 95 ? -16.001 11.752 10.875 1.00 77.62 95 VAL A CA 1
ATOM 793 C C . VAL A 1 95 ? -17.495 12.031 11.066 1.00 77.62 95 VAL A C 1
ATOM 795 O O . VAL A 1 95 ? -17.851 12.849 11.904 1.00 77.62 95 VAL A O 1
ATOM 798 N N . ASN A 1 96 ? -18.371 11.351 10.317 1.00 74.62 96 ASN A N 1
ATOM 799 C CA . ASN A 1 96 ? -19.826 11.505 10.456 1.00 74.62 96 ASN A CA 1
ATOM 800 C C . ASN A 1 96 ? -20.409 10.766 11.671 1.00 74.62 96 ASN A C 1
ATOM 802 O O . ASN A 1 96 ? -21.553 11.014 12.047 1.00 74.62 96 ASN A O 1
ATOM 806 N N . ARG A 1 97 ? -19.659 9.848 12.288 1.00 71.38 97 ARG A N 1
ATOM 807 C CA . ARG A 1 97 ? -20.005 9.339 13.615 1.00 71.38 97 ARG A CA 1
ATOM 808 C C . ARG A 1 97 ? -19.543 10.378 14.628 1.00 71.38 97 ARG A C 1
ATOM 810 O O . ARG A 1 97 ? -18.358 10.674 14.693 1.00 71.38 97 ARG A O 1
ATOM 817 N N . GLU A 1 98 ? -20.449 10.873 15.467 1.00 60.25 98 GLU A N 1
ATOM 818 C CA . GLU A 1 98 ? -20.161 11.770 16.604 1.00 60.25 98 GLU A CA 1
ATOM 819 C C . GLU A 1 98 ? -19.306 11.100 17.714 1.00 60.25 98 GLU A C 1
ATOM 821 O O . GLU A 1 98 ? -19.454 11.372 18.902 1.00 60.25 98 GLU A O 1
ATOM 826 N N . SER A 1 99 ? -18.408 10.177 17.361 1.00 58.16 99 SER A N 1
ATOM 827 C CA . SER A 1 99 ? -17.444 9.579 18.274 1.00 58.16 99 SER A CA 1
ATOM 828 C C . SER A 1 99 ? -16.198 10.462 18.356 1.00 58.16 99 SER A C 1
ATOM 830 O O . SER A 1 99 ? -15.480 10.630 17.371 1.00 58.16 99 SER A O 1
ATOM 832 N N . LEU A 1 100 ? -15.932 10.975 19.558 1.00 51.88 100 LEU A N 1
ATOM 833 C CA . LEU A 1 100 ? -14.844 11.873 19.985 1.00 51.88 100 LEU A CA 1
ATOM 834 C C . LEU A 1 100 ? -13.398 11.421 19.679 1.00 51.88 100 LEU A C 1
ATOM 836 O O . LEU A 1 100 ? -12.441 12.093 20.065 1.00 51.88 100 LEU A O 1
ATOM 840 N N . GLU A 1 101 ? -13.188 10.306 18.988 1.00 67.38 101 GLU A N 1
ATOM 841 C CA . GLU A 1 101 ? -11.867 9.717 18.786 1.00 67.38 101 GLU A CA 1
ATOM 842 C C . GLU A 1 101 ? -11.168 10.296 17.544 1.00 67.38 101 GLU A C 1
ATOM 844 O O . GLU A 1 101 ? -10.845 9.597 16.579 1.00 67.38 101 GLU A O 1
ATOM 849 N N . MET A 1 102 ? -10.907 11.608 17.573 1.00 69.31 102 MET A N 1
ATOM 850 C CA . MET A 1 102 ? -10.256 12.343 16.476 1.00 69.31 102 MET A CA 1
ATOM 851 C C . MET A 1 102 ? -8.907 11.743 16.048 1.00 69.31 102 MET A C 1
ATOM 853 O O . MET A 1 102 ?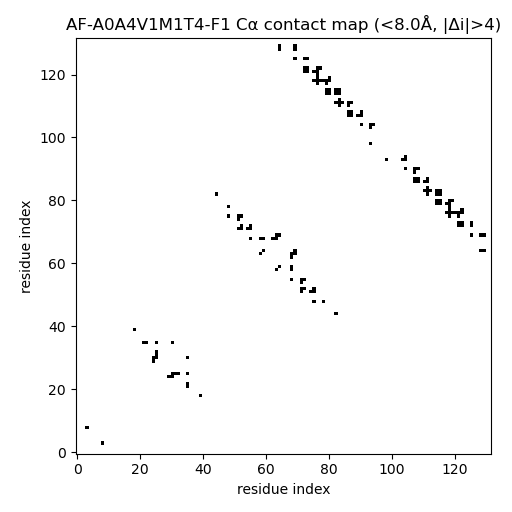 -8.521 11.854 14.885 1.00 69.31 102 MET A O 1
ATOM 857 N N . ILE A 1 103 ? -8.204 11.065 16.961 1.00 71.00 103 ILE A N 1
ATOM 858 C CA . ILE A 1 103 ? -6.931 10.377 16.697 1.00 71.00 103 ILE A CA 1
ATOM 859 C C . ILE A 1 103 ? -7.073 9.354 15.553 1.00 71.00 103 ILE A C 1
ATOM 861 O O . ILE A 1 103 ? -6.169 9.226 14.717 1.00 71.00 103 ILE A O 1
ATOM 865 N N . PHE A 1 104 ? -8.216 8.670 15.445 1.00 72.25 104 PHE A N 1
ATOM 866 C CA . PHE A 1 104 ? -8.440 7.690 14.379 1.00 72.25 104 PHE A CA 1
ATOM 867 C C . PHE A 1 104 ? -8.672 8.355 13.033 1.00 72.25 104 PHE A C 1
ATOM 869 O O . PHE A 1 104 ? -8.077 7.946 12.036 1.00 72.25 104 PHE A O 1
ATOM 876 N N . SER A 1 105 ? -9.451 9.432 13.012 1.00 77.12 105 SER A N 1
ATOM 877 C CA . SER A 1 105 ? -9.680 10.224 11.806 1.00 77.12 105 SER A CA 1
ATOM 878 C C . SER A 1 105 ? -8.360 10.756 11.239 1.00 77.12 105 SER A C 1
ATOM 880 O O . SER A 1 105 ? -8.100 10.587 10.049 1.00 77.12 105 SER A O 1
ATOM 882 N N . TYR A 1 106 ? -7.465 11.290 12.079 1.00 79.94 106 TYR A N 1
ATOM 883 C CA . TYR A 1 106 ? -6.136 11.735 11.633 1.00 79.94 106 TYR A CA 1
ATOM 884 C C . TYR A 1 106 ? -5.268 10.595 11.094 1.00 79.94 106 TYR A C 1
ATOM 886 O O . TYR A 1 106 ? -4.566 10.775 10.095 1.00 79.94 106 TYR A O 1
ATOM 894 N N . THR A 1 107 ? -5.329 9.415 11.713 1.00 81.06 107 THR A N 1
ATOM 895 C CA . THR A 1 107 ? -4.571 8.243 11.251 1.00 81.06 107 THR A CA 1
ATOM 896 C C . THR A 1 107 ? -5.045 7.789 9.870 1.00 81.06 107 THR A C 1
ATOM 898 O O . THR A 1 107 ? -4.233 7.647 8.952 1.00 81.06 107 THR A O 1
ATOM 901 N N . ILE A 1 108 ? -6.360 7.633 9.688 1.00 80.12 108 ILE A N 1
ATOM 902 C CA . ILE A 1 108 ? -6.960 7.234 8.407 1.00 80.12 108 ILE A CA 1
ATOM 903 C C . ILE A 1 108 ? -6.659 8.286 7.332 1.00 80.12 108 ILE A C 1
ATOM 905 O O . ILE A 1 108 ? -6.262 7.934 6.222 1.00 80.12 108 ILE A O 1
ATOM 909 N N . PHE A 1 109 ? -6.777 9.571 7.671 1.00 85.06 109 PHE A N 1
ATOM 910 C CA . PHE A 1 109 ? -6.471 10.676 6.764 1.00 85.06 109 PHE A CA 1
ATOM 911 C C . PHE A 1 109 ? -4.999 10.698 6.335 1.00 85.06 109 PHE A C 1
ATOM 913 O O . PHE A 1 109 ? -4.688 10.880 5.158 1.00 85.06 109 PHE A O 1
ATOM 920 N N . THR A 1 110 ? -4.078 10.446 7.265 1.00 86.25 110 THR A N 1
ATOM 921 C CA . THR A 1 110 ? -2.643 10.370 6.957 1.00 86.25 110 THR A CA 1
ATOM 922 C C . THR A 1 110 ? -2.349 9.205 6.009 1.00 86.25 110 THR A C 1
ATOM 924 O O . THR A 1 110 ? -1.650 9.382 5.008 1.00 86.25 110 THR A O 1
ATOM 927 N N . ILE A 1 111 ? -2.924 8.025 6.268 1.00 84.81 111 ILE A N 1
ATOM 928 C CA . ILE A 1 111 ? -2.786 6.848 5.395 1.00 84.81 111 ILE A CA 1
ATOM 929 C C . ILE A 1 111 ? -3.364 7.129 4.003 1.00 84.81 111 ILE A C 1
ATOM 931 O O . ILE A 1 111 ? -2.731 6.805 2.994 1.00 84.81 111 ILE A O 1
ATOM 935 N N . LEU A 1 112 ? -4.534 7.763 3.935 1.00 88.69 112 LEU A N 1
ATOM 936 C CA . LEU A 1 112 ? -5.168 8.193 2.691 1.00 88.69 112 LEU A CA 1
ATOM 937 C C . LEU A 1 112 ? -4.229 9.079 1.872 1.00 88.69 112 LEU A C 1
ATOM 939 O O . LEU A 1 112 ? -3.968 8.767 0.711 1.00 88.69 112 LEU A O 1
ATOM 943 N N . ILE A 1 113 ? -3.677 10.140 2.467 1.00 90.69 113 ILE A N 1
ATOM 944 C CA . ILE A 1 113 ? -2.785 11.067 1.757 1.00 90.69 113 ILE A CA 1
ATOM 945 C C . ILE A 1 113 ? -1.543 10.336 1.244 1.00 90.69 113 ILE A C 1
ATOM 947 O O . ILE A 1 113 ? -1.191 10.465 0.070 1.00 90.69 113 ILE A O 1
ATOM 951 N N . ILE A 1 114 ? -0.886 9.544 2.096 1.00 90.12 114 ILE A N 1
ATOM 952 C CA . ILE A 1 114 ? 0.344 8.831 1.728 1.00 90.12 114 ILE A CA 1
ATOM 953 C C . ILE A 1 114 ? 0.081 7.849 0.582 1.00 90.12 114 ILE A C 1
ATOM 955 O O . ILE A 1 114 ? 0.842 7.809 -0.390 1.00 90.12 114 ILE A O 1
ATOM 959 N N . THR A 1 115 ? -0.993 7.060 0.676 1.00 88.69 115 THR A N 1
ATOM 960 C CA . THR A 1 115 ? -1.356 6.087 -0.366 1.00 88.69 115 THR A CA 1
ATOM 961 C C . THR A 1 115 ? -1.725 6.786 -1.671 1.00 88.69 115 THR A C 1
ATOM 963 O O . THR A 1 115 ? -1.235 6.385 -2.727 1.00 88.69 115 THR A O 1
ATOM 966 N N . PHE A 1 116 ? -2.475 7.886 -1.608 1.00 92.75 116 PHE A N 1
ATOM 967 C CA . PHE A 1 116 ? -2.843 8.671 -2.782 1.00 92.75 116 PHE A CA 1
ATOM 968 C C . PHE A 1 116 ? -1.622 9.269 -3.495 1.00 92.75 116 PHE A C 1
ATOM 970 O O . PHE A 1 116 ? -1.434 9.038 -4.692 1.00 92.75 116 PHE A O 1
ATOM 977 N N . ILE A 1 117 ? -0.745 9.970 -2.763 1.00 93.69 117 ILE A N 1
ATOM 978 C CA . ILE A 1 117 ? 0.479 10.569 -3.323 1.00 93.69 117 ILE A CA 1
ATOM 979 C C . ILE A 1 117 ? 1.348 9.489 -3.970 1.00 93.69 117 ILE A C 1
ATOM 981 O O . ILE A 1 117 ? 1.811 9.655 -5.100 1.00 93.69 117 ILE A O 1
ATOM 985 N N . LYS A 1 118 ? 1.537 8.352 -3.292 1.00 92.69 118 LYS A N 1
ATOM 986 C CA . LYS A 1 118 ? 2.334 7.245 -3.827 1.00 92.69 118 LYS A CA 1
ATOM 987 C C . LYS A 1 118 ? 1.746 6.686 -5.125 1.00 92.69 118 LYS A C 1
ATOM 989 O O . LYS A 1 118 ? 2.494 6.439 -6.073 1.00 92.69 118 LYS A O 1
ATOM 994 N N . GLY A 1 119 ? 0.425 6.533 -5.191 1.00 91.81 119 GLY A N 1
ATOM 995 C CA . GLY A 1 119 ? -0.277 6.118 -6.404 1.00 91.81 119 GLY A CA 1
ATOM 996 C C . GLY A 1 119 ? -0.074 7.092 -7.568 1.00 91.81 119 GLY A C 1
ATOM 997 O O . GLY A 1 119 ? 0.220 6.662 -8.685 1.00 91.81 119 GLY A O 1
ATOM 998 N N . LEU A 1 120 ? -0.142 8.404 -7.311 1.00 94.38 120 LEU A N 1
ATOM 999 C CA . LEU A 1 120 ? 0.111 9.434 -8.327 1.00 94.38 120 LEU A CA 1
ATOM 1000 C C . LEU A 1 120 ? 1.552 9.411 -8.849 1.00 94.38 120 LEU A C 1
ATOM 1002 O O . LEU A 1 120 ? 1.762 9.495 -10.061 1.00 94.38 120 LEU A O 1
ATOM 1006 N N . VAL A 1 121 ? 2.536 9.254 -7.960 1.00 95.25 121 VAL A N 1
ATOM 1007 C CA . VAL A 1 121 ? 3.956 9.163 -8.340 1.00 95.25 121 VAL A CA 1
ATOM 1008 C C . VAL A 1 121 ? 4.191 7.969 -9.267 1.00 95.25 121 VAL A C 1
ATOM 1010 O O . VAL A 1 121 ? 4.775 8.125 -10.340 1.00 95.25 121 VAL A O 1
ATOM 1013 N N . LEU A 1 122 ? 3.685 6.788 -8.903 1.00 93.38 122 LEU A N 1
ATOM 1014 C CA . LEU A 1 122 ? 3.843 5.576 -9.713 1.00 93.38 122 LEU A CA 1
ATOM 1015 C C . LEU A 1 122 ? 3.081 5.659 -11.041 1.00 93.38 122 LEU A C 1
ATOM 1017 O O . LEU A 1 122 ? 3.561 5.171 -12.062 1.00 93.38 122 LEU A O 1
ATOM 1021 N N . ARG A 1 123 ? 1.915 6.315 -11.060 1.00 94.50 123 ARG A N 1
ATOM 1022 C CA . ARG A 1 123 ? 1.163 6.568 -12.296 1.00 94.50 123 ARG A CA 1
ATOM 1023 C C . ARG A 1 123 ? 1.929 7.495 -13.241 1.00 94.50 123 ARG A C 1
ATOM 1025 O O . ARG A 1 123 ? 1.956 7.242 -14.444 1.00 94.50 123 ARG A O 1
ATOM 1032 N N . SER A 1 124 ? 2.555 8.544 -12.708 1.00 93.50 124 SER A N 1
ATOM 1033 C CA . SER A 1 124 ? 3.426 9.433 -13.485 1.00 93.50 124 SER A CA 1
ATOM 1034 C C . SER A 1 124 ? 4.608 8.658 -14.077 1.00 93.50 124 SER A C 1
ATOM 1036 O O . SER A 1 124 ? 4.885 8.751 -15.275 1.00 93.50 124 SER A O 1
ATOM 1038 N N . GLU A 1 125 ? 5.238 7.793 -13.276 1.00 91.88 125 GLU A N 1
ATOM 1039 C CA . GLU A 1 125 ? 6.311 6.915 -13.743 1.00 91.88 125 GLU A CA 1
ATOM 1040 C C . GLU A 1 125 ? 5.848 5.956 -14.852 1.00 91.88 125 GLU A C 1
ATOM 1042 O O . GLU A 1 125 ? 6.544 5.810 -15.860 1.00 91.88 125 GLU A O 1
ATOM 1047 N N . LEU A 1 126 ? 4.669 5.343 -14.708 1.00 92.31 126 LEU A N 1
ATOM 1048 C CA . LEU A 1 126 ? 4.074 4.477 -15.727 1.00 92.31 126 LEU A CA 1
ATOM 1049 C C . LEU A 1 126 ? 3.846 5.225 -17.041 1.00 92.31 126 LEU A C 1
ATOM 1051 O O . LEU A 1 126 ? 4.185 4.703 -18.102 1.00 92.31 126 LEU A O 1
ATOM 1055 N N . SER A 1 127 ? 3.291 6.440 -16.973 1.00 91.31 127 SER A N 1
ATOM 1056 C CA . SER A 1 127 ? 3.073 7.276 -18.156 1.00 91.31 127 SER A CA 1
ATOM 1057 C C . SER A 1 127 ? 4.396 7.544 -18.863 1.00 91.31 127 SER A C 1
ATOM 1059 O O . SER A 1 127 ? 4.512 7.298 -20.058 1.00 91.31 127 SER A O 1
ATOM 1061 N N . ARG A 1 128 ? 5.426 7.958 -18.114 1.00 91.00 128 ARG A N 1
ATOM 1062 C CA . ARG A 1 128 ? 6.762 8.220 -18.661 1.00 91.00 128 ARG A CA 1
ATOM 1063 C C . ARG A 1 128 ? 7.353 6.992 -19.358 1.00 91.00 128 ARG A C 1
ATOM 1065 O O . ARG A 1 128 ? 7.917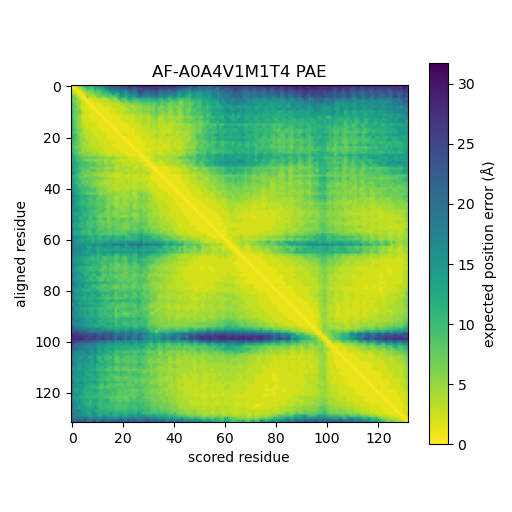 7.129 -20.434 1.00 91.00 128 ARG A O 1
ATOM 1072 N N . ARG A 1 129 ? 7.220 5.801 -18.766 1.00 89.44 129 ARG A N 1
ATOM 1073 C CA . ARG A 1 129 ? 7.782 4.559 -19.325 1.00 89.44 129 ARG A CA 1
ATOM 1074 C C . ARG A 1 129 ? 7.011 4.005 -20.528 1.00 89.44 129 ARG A C 1
ATOM 1076 O O . ARG A 1 129 ? 7.586 3.222 -21.263 1.00 89.44 129 ARG A O 1
ATOM 1083 N N . ARG A 1 130 ? 5.740 4.379 -20.727 1.00 87.25 130 ARG A N 1
ATOM 1084 C CA . ARG A 1 130 ? 4.952 3.992 -21.917 1.00 87.25 130 ARG A CA 1
ATOM 1085 C C . ARG A 1 130 ? 5.232 4.854 -23.151 1.00 87.25 130 ARG A C 1
ATOM 1087 O O . ARG A 1 130 ? 4.838 4.469 -24.243 1.00 87.25 130 ARG A O 1
ATOM 1094 N N . HIS A 1 131 ? 5.843 6.023 -22.967 1.00 80.81 131 HIS A N 1
ATOM 1095 C CA . HIS A 1 131 ? 6.201 6.945 -24.049 1.00 80.81 131 HIS A CA 1
ATOM 1096 C C . HIS A 1 131 ? 7.654 6.790 -24.534 1.00 80.81 131 HIS A C 1
ATOM 1098 O O . HIS A 1 131 ? 8.074 7.553 -25.400 1.00 80.81 131 HIS A O 1
ATOM 1104 N N . ILE A 1 132 ? 8.407 5.846 -23.961 1.00 70.00 132 ILE A N 1
ATOM 1105 C CA . ILE A 1 132 ? 9.765 5.449 -24.368 1.00 70.00 132 ILE A CA 1
ATOM 1106 C C . ILE A 1 132 ? 9.644 4.143 -25.146 1.00 70.00 132 ILE A C 1
ATOM 1108 O O . ILE A 1 132 ? 10.304 4.035 -26.199 1.00 70.00 132 ILE A O 1
#

Nearest PDB structures (foldseek):
  5v6p-assembly1_B  TM=3.329E-01  e=6.713E+00  Saccharomyces cerevisiae S288C

pLDDT: mean 82.86, std 9.79, range [42.47, 95.25]

Secondary structure (DSSP, 8-state):
-----HHHHHHHHHHHHHHHHHHHHHHTTSS-HHHHHHHHHHHHHHHHHHHHHHHHHHHHTT-TTSHHHHHHHHHHHHHHHHHHHHHHHHHHHHHHS----HHHHHHHHHHHHHHHHHHHHHHHHHHHHH--

Foldseek 3Di:
DDPDDPVNVVLVVVLVVVLVVLVVCVVVVVDDPLCSVVVNVVSVLVVVLVVLVVVLVVCCVPPVLDPSSLVSLLCNLVSLQVVLVVLVVSLVVVVVPPDPPVVVSVVSVVSSVVSNVSSVVSVVVSVVSVVD

Sequence (132 aa):
MKKLSRNTILSIIISVLFIGFLTYLFATNQIHWQFFVLTICYFELSVYFSIIRNERLRLDKTMPYDAKTLNLLSIEAYGYIFSSIIFAVLFFLQVNRESLEMIFSYTIFTILIITFIKGLVLRSELSRRRHI

Mean predicted aligned error: 7.52 Å

Solvent-accessible surface area (backbone atoms only — not comparable to full-atom values): 7071 Å² total; per-residue (Å²): 132,86,81,76,50,72,66,57,54,51,53,50,52,51,50,54,53,50,53,50,50,50,48,50,36,41,76,68,67,74,42,55,72,67,57,52,53,50,51,50,54,51,49,53,52,50,52,52,48,48,54,46,49,52,55,29,58,60,38,43,77,78,40,65,78,37,70,68,33,50,48,37,43,46,53,49,12,52,46,27,40,53,52,18,52,54,32,47,53,52,29,53,58,50,69,73,38,94,62,87,59,58,70,55,44,54,51,38,48,50,52,21,52,54,32,34,52,51,11,52,53,39,43,52,51,48,55,57,56,73,77,109

Radius of gyration: 17.67 Å; Cα contacts (8 Å, |Δi|>4): 86; chai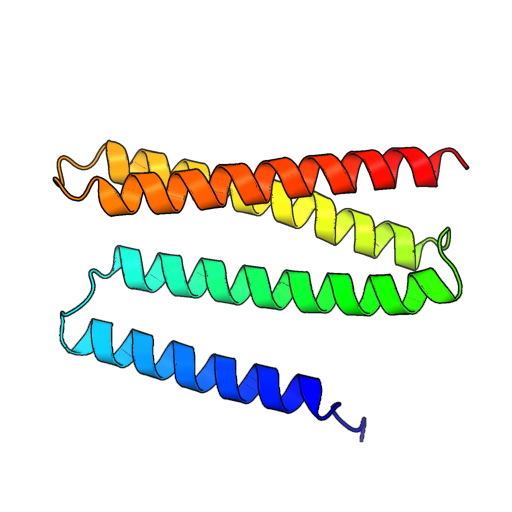ns: 1; bounding box: 37×40×49 Å